Protein AF-H3HA77-F1 (afdb_monomer_lite)

Secondary structure (DSSP, 8-state):
-TTT-HHHHHHHHHHHTTSS-HHHHHHHHHHHHHHHHHHHHH--HHHHHHHHHHHHHHHHHHHHHHHHHHHHTT----HHHHHHHHHHSHHHHHHHHHHHTT-S-TT---SSPP-SPPPP---

pLDDT: mean 71.86, std 9.11, range [52.09, 87.88]

Sequence (123 aa):
MSCCCPGIAVAQISARLGLMQFYHVLGLFGGLYLVALIAACADSDFFEFLFWLCAVISALCLLRLRWRIRTLFSIPGSHVEDAAFSFCCGCCSIAQMASHVESYEPGTFTFAPRATLQGYSLN

Radius of gyration: 16.07 Å; chains: 1; bounding box: 40×33×50 Å

Structure (mmCIF, N/CA/C/O backbone):
data_AF-H3HA77-F1
#
_entry.id   AF-H3HA77-F1
#
loop_
_atom_site.group_PDB
_atom_site.id
_atom_site.type_symbol
_atom_site.label_atom_id
_atom_site.label_alt_id
_atom_site.label_comp_id
_atom_site.label_asym_id
_atom_site.label_entity_id
_atom_site.label_seq_id
_atom_site.pdbx_PDB_ins_code
_atom_site.Cartn_x
_atom_site.Cartn_y
_atom_site.Cartn_z
_atom_site.occupancy
_atom_site.B_iso_or_equiv
_atom_site.auth_seq_id
_atom_site.auth_comp_id
_atom_site.auth_asym_id
_atom_site.auth_atom_id
_atom_site.pdbx_PDB_model_num
ATOM 1 N N . MET A 1 1 ? -9.888 9.425 2.543 1.00 52.12 1 MET A N 1
ATOM 2 C CA . MET A 1 1 ? -8.405 9.481 2.467 1.00 52.12 1 MET A CA 1
ATOM 3 C C . MET A 1 1 ? -7.788 8.167 1.989 1.00 52.12 1 MET A C 1
ATOM 5 O O . MET A 1 1 ? -6.887 8.202 1.164 1.00 52.12 1 MET A O 1
ATOM 9 N N . SER A 1 2 ? -8.297 7.020 2.442 1.00 52.09 2 SER A N 1
ATOM 10 C CA . SER A 1 2 ? -7.825 5.667 2.098 1.00 52.09 2 SER A CA 1
ATOM 11 C C . SER A 1 2 ? -7.919 5.270 0.615 1.00 52.09 2 SER A C 1
ATOM 13 O O . SER A 1 2 ? -7.054 4.532 0.156 1.00 52.09 2 SER A O 1
ATOM 15 N N . CYS A 1 3 ? -8.904 5.767 -0.147 1.00 52.31 3 CYS A N 1
ATOM 16 C CA . CYS A 1 3 ? -8.983 5.495 -1.594 1.00 52.31 3 CYS A CA 1
ATOM 17 C C . CYS A 1 3 ? -7.967 6.285 -2.430 1.00 52.31 3 CYS A C 1
ATOM 19 O O . CYS A 1 3 ? -7.442 5.741 -3.392 1.00 52.31 3 CYS A O 1
ATOM 21 N N . CYS A 1 4 ? -7.682 7.544 -2.079 1.00 53.59 4 CYS A N 1
ATOM 22 C CA . CYS A 1 4 ? -6.818 8.400 -2.902 1.00 53.59 4 CYS A CA 1
ATOM 23 C C . CYS A 1 4 ? -5.327 8.249 -2.559 1.00 53.59 4 CYS A C 1
ATOM 25 O O . CYS A 1 4 ? -4.492 8.419 -3.437 1.00 53.59 4 CYS A O 1
ATOM 27 N N . CYS A 1 5 ? -4.989 7.913 -1.304 1.00 61.97 5 CYS A N 1
ATOM 28 C CA . CYS A 1 5 ? -3.605 7.758 -0.844 1.00 61.97 5 CYS A CA 1
ATOM 29 C C . CYS A 1 5 ? -3.476 6.579 0.144 1.00 61.97 5 CYS A C 1
ATOM 31 O O . CYS A 1 5 ? -3.338 6.803 1.354 1.00 61.97 5 CYS A O 1
ATOM 33 N N . PRO A 1 6 ? -3.500 5.317 -0.331 1.00 65.44 6 PRO A N 1
ATOM 34 C CA . PRO A 1 6 ? -3.431 4.144 0.544 1.00 65.44 6 PRO A CA 1
ATOM 35 C C . PRO A 1 6 ? -2.146 4.114 1.388 1.00 65.44 6 PRO A C 1
ATOM 37 O O . PRO A 1 6 ? -2.194 3.720 2.549 1.00 65.44 6 PRO A O 1
ATOM 40 N N . GLY A 1 7 ? -1.022 4.622 0.864 1.00 68.75 7 GLY A N 1
ATOM 41 C CA . GLY A 1 7 ? 0.249 4.689 1.597 1.00 68.75 7 GLY A CA 1
ATOM 42 C C . GLY A 1 7 ? 0.204 5.568 2.854 1.00 68.75 7 GLY A C 1
ATOM 43 O O . GLY A 1 7 ? 0.791 5.209 3.872 1.00 68.75 7 GLY A O 1
ATOM 44 N N . ILE A 1 8 ? -0.553 6.673 2.831 1.00 69.00 8 ILE A N 1
ATOM 45 C CA . ILE A 1 8 ? -0.710 7.556 4.002 1.00 69.00 8 ILE A CA 1
ATOM 46 C C . ILE A 1 8 ? -1.558 6.864 5.069 1.00 69.00 8 ILE A C 1
ATOM 48 O O . ILE A 1 8 ? -1.191 6.864 6.241 1.00 69.00 8 ILE A O 1
ATOM 52 N N . ALA A 1 9 ? -2.658 6.224 4.662 1.00 70.00 9 ALA A N 1
ATOM 53 C CA . ALA A 1 9 ? -3.514 5.481 5.582 1.00 70.00 9 ALA A CA 1
ATOM 54 C C . ALA A 1 9 ? -2.738 4.346 6.274 1.00 70.00 9 ALA A C 1
ATOM 56 O O . ALA A 1 9 ? -2.822 4.188 7.489 1.00 70.00 9 ALA A O 1
ATOM 57 N N . VAL A 1 10 ? -1.916 3.607 5.526 1.00 71.81 10 VAL A N 1
ATOM 58 C CA . VAL A 1 10 ? -1.061 2.539 6.070 1.00 71.81 10 VAL A CA 1
ATOM 59 C C . VAL A 1 10 ? -0.033 3.095 7.057 1.00 71.81 10 VAL A C 1
ATOM 61 O O . VAL A 1 10 ? 0.135 2.524 8.133 1.00 71.81 10 VAL A O 1
ATOM 64 N N . ALA A 1 11 ? 0.614 4.221 6.738 1.00 70.75 11 ALA A N 1
ATOM 65 C CA . ALA A 1 11 ? 1.581 4.863 7.629 1.00 70.75 11 ALA A CA 1
ATOM 66 C C . ALA A 1 11 ? 0.936 5.368 8.935 1.00 70.75 11 ALA A C 1
ATOM 68 O O . ALA A 1 11 ? 1.523 5.255 10.012 1.00 70.75 11 ALA A O 1
ATOM 69 N N . GLN A 1 12 ? -0.292 5.890 8.868 1.00 72.12 12 GLN A N 1
ATOM 70 C CA . GLN A 1 12 ? -1.047 6.320 10.050 1.00 72.12 12 GLN A CA 1
ATOM 71 C C . GLN A 1 12 ? -1.435 5.136 10.945 1.00 72.12 12 GLN A C 1
ATOM 73 O O . GLN A 1 12 ? -1.288 5.210 12.167 1.00 72.12 12 GLN A O 1
ATOM 78 N N . ILE A 1 13 ? -1.870 4.022 10.349 1.00 72.19 13 ILE A N 1
ATOM 79 C CA . ILE A 1 13 ? -2.182 2.787 11.079 1.00 72.19 13 ILE A CA 1
ATOM 80 C C . ILE A 1 13 ? -0.915 2.206 11.729 1.00 72.19 13 ILE A C 1
ATOM 82 O O . ILE A 1 13 ? -0.937 1.845 12.906 1.00 72.19 13 ILE A O 1
ATOM 86 N N . SER A 1 14 ? 0.206 2.135 10.999 1.00 72.81 14 SER A N 1
ATOM 87 C CA . SER A 1 14 ? 1.454 1.561 11.521 1.00 72.81 14 SER A CA 1
ATOM 88 C C . SER A 1 14 ? 2.022 2.362 12.692 1.00 72.81 14 SER A C 1
ATOM 90 O O . SER A 1 14 ? 2.527 1.764 13.644 1.00 72.81 14 SER A O 1
ATOM 92 N N . ALA A 1 15 ? 1.906 3.693 12.635 1.00 71.69 15 ALA A N 1
ATOM 93 C CA . ALA A 1 15 ? 2.325 4.588 13.705 1.00 71.69 15 ALA A CA 1
ATOM 94 C C . ALA A 1 15 ? 1.466 4.410 14.965 1.00 71.69 15 ALA A C 1
ATOM 96 O O . ALA A 1 15 ? 2.011 4.324 16.063 1.00 71.69 15 ALA A O 1
ATOM 97 N N . ARG A 1 16 ? 0.138 4.280 14.820 1.00 71.12 16 ARG A N 1
ATOM 98 C CA . ARG A 1 16 ? -0.778 4.102 15.960 1.00 71.12 16 ARG A CA 1
ATOM 99 C C . ARG A 1 16 ? -0.618 2.749 16.658 1.00 71.12 16 ARG A C 1
ATOM 101 O O . ARG A 1 16 ? -0.816 2.658 17.863 1.00 71.12 16 ARG A O 1
ATOM 108 N N . LEU A 1 17 ? -0.234 1.711 15.920 1.00 68.62 17 LEU A N 1
ATOM 109 C CA . LEU A 1 17 ? 0.019 0.374 16.471 1.00 68.62 17 LEU A CA 1
ATOM 110 C C . LEU A 1 17 ? 1.449 0.197 17.006 1.00 68.62 17 LEU A C 1
ATOM 112 O O . LEU A 1 17 ? 1.779 -0.881 17.496 1.00 68.62 17 LEU A O 1
ATOM 116 N N . GLY A 1 18 ? 2.314 1.209 16.865 1.00 68.56 18 GLY A N 1
ATOM 117 C CA . GLY A 1 18 ? 3.718 1.142 17.280 1.00 68.56 18 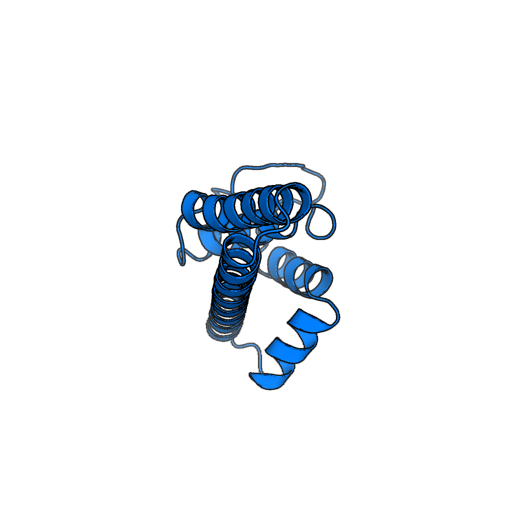GLY A CA 1
ATOM 118 C C . GLY A 1 18 ? 4.554 0.103 16.520 1.00 68.56 18 GLY A C 1
ATOM 119 O O . GLY A 1 18 ? 5.601 -0.312 17.005 1.00 68.56 18 GLY A O 1
ATOM 120 N N . LEU A 1 19 ? 4.097 -0.354 15.347 1.00 65.75 19 LEU A N 1
ATOM 121 C CA . LEU A 1 19 ? 4.740 -1.443 14.598 1.00 65.75 19 LEU A CA 1
ATOM 122 C C . LEU A 1 19 ? 5.907 -0.954 13.740 1.00 65.75 19 LEU A C 1
ATOM 124 O O . LEU A 1 19 ? 6.928 -1.629 13.642 1.00 65.75 19 LEU A O 1
ATOM 128 N N . MET A 1 20 ? 5.742 0.201 13.094 1.00 62.31 20 MET A N 1
ATOM 129 C CA . MET A 1 20 ? 6.785 0.845 12.302 1.00 62.31 20 MET A CA 1
ATOM 130 C C . MET A 1 20 ? 6.633 2.360 12.332 1.00 62.31 20 MET A C 1
ATOM 132 O O . MET A 1 20 ? 5.524 2.896 12.265 1.00 62.31 20 MET A O 1
ATOM 136 N N . GLN A 1 21 ? 7.776 3.042 12.387 1.00 68.31 21 GLN A N 1
ATOM 137 C CA . GLN A 1 21 ? 7.853 4.497 12.387 1.00 68.31 21 GLN A CA 1
ATOM 138 C C . GLN A 1 21 ? 7.266 5.057 11.084 1.00 68.31 21 GLN A C 1
ATOM 140 O O . GLN A 1 21 ? 7.646 4.622 9.995 1.00 68.31 21 GLN A O 1
ATOM 145 N N . PHE A 1 22 ? 6.377 6.046 11.206 1.00 66.44 22 PHE A N 1
ATOM 146 C CA . PHE A 1 22 ? 5.630 6.683 10.109 1.00 66.44 22 PHE A CA 1
ATOM 147 C C . PHE A 1 22 ? 6.491 6.985 8.867 1.00 66.44 22 PHE A C 1
ATOM 149 O O . PHE A 1 22 ? 6.108 6.674 7.740 1.00 66.44 22 PHE A O 1
ATOM 156 N N . TYR A 1 23 ? 7.697 7.515 9.084 1.00 68.31 23 TYR A N 1
ATOM 157 C CA . TYR A 1 23 ? 8.629 7.891 8.019 1.00 68.31 23 TYR A CA 1
ATOM 158 C C . TYR A 1 23 ? 9.167 6.712 7.199 1.00 68.31 23 TYR A C 1
ATOM 160 O O . TYR A 1 23 ? 9.398 6.875 6.005 1.00 68.31 23 TYR A O 1
ATOM 168 N N . HIS A 1 24 ? 9.333 5.525 7.791 1.00 73.81 24 HIS A N 1
ATOM 169 C CA . HIS A 1 24 ? 9.839 4.356 7.060 1.00 73.81 24 HIS A CA 1
ATOM 170 C C . HIS A 1 24 ? 8.798 3.827 6.073 1.00 73.81 24 HIS A C 1
ATOM 172 O O . HIS A 1 24 ? 9.120 3.514 4.929 1.00 73.81 24 HIS A O 1
ATOM 178 N N . VAL A 1 25 ? 7.533 3.775 6.496 1.00 71.69 25 VAL A N 1
ATOM 179 C CA . VAL A 1 25 ? 6.425 3.333 5.640 1.00 71.69 25 VAL A CA 1
ATOM 180 C C . VAL A 1 25 ? 6.168 4.351 4.532 1.00 71.69 25 VAL A C 1
ATOM 182 O O . VAL A 1 25 ? 6.021 3.972 3.372 1.00 71.69 25 VAL A O 1
ATOM 185 N N . LEU A 1 26 ? 6.183 5.646 4.864 1.00 76.12 26 LEU A N 1
ATOM 186 C CA . LEU A 1 26 ? 6.036 6.709 3.873 1.00 76.12 26 LEU A CA 1
ATOM 187 C C . LEU A 1 26 ? 7.185 6.700 2.852 1.00 76.12 26 LEU A C 1
ATOM 189 O O . LEU A 1 26 ? 6.935 6.823 1.656 1.00 76.12 26 LEU A O 1
ATOM 193 N N . GLY A 1 27 ? 8.423 6.494 3.313 1.00 77.50 27 GLY A N 1
ATOM 194 C CA . GLY A 1 27 ? 9.600 6.366 2.456 1.00 77.50 27 GLY A CA 1
ATOM 195 C C . GLY A 1 27 ? 9.529 5.159 1.519 1.00 77.50 27 GLY A C 1
ATOM 196 O O . GLY A 1 27 ? 9.853 5.294 0.345 1.00 77.50 27 GLY A O 1
ATOM 197 N N . LEU A 1 28 ? 9.038 4.008 1.993 1.00 80.31 28 LEU A N 1
ATOM 198 C CA . LEU A 1 28 ? 8.866 2.810 1.165 1.00 80.31 28 LEU A CA 1
ATOM 199 C C . LEU A 1 28 ? 7.865 3.045 0.025 1.00 80.31 28 LEU A C 1
ATOM 201 O O . LEU A 1 28 ? 8.173 2.762 -1.130 1.00 80.31 28 LEU A O 1
ATOM 205 N N . PHE A 1 29 ? 6.683 3.590 0.334 1.00 79.44 29 PHE A N 1
ATOM 206 C CA . PHE A 1 29 ? 5.676 3.890 -0.688 1.00 79.44 29 PHE A CA 1
ATOM 207 C C . PHE A 1 29 ? 6.134 5.005 -1.633 1.00 79.44 29 PHE A C 1
ATOM 209 O O . PHE A 1 29 ? 5.962 4.878 -2.842 1.00 79.44 29 PHE A O 1
ATOM 216 N N . GLY A 1 30 ? 6.747 6.071 -1.109 1.00 82.12 30 GLY A N 1
ATOM 217 C CA . GLY A 1 30 ? 7.297 7.158 -1.922 1.00 82.12 30 GLY A CA 1
ATOM 218 C C . GLY A 1 30 ? 8.405 6.682 -2.864 1.00 82.1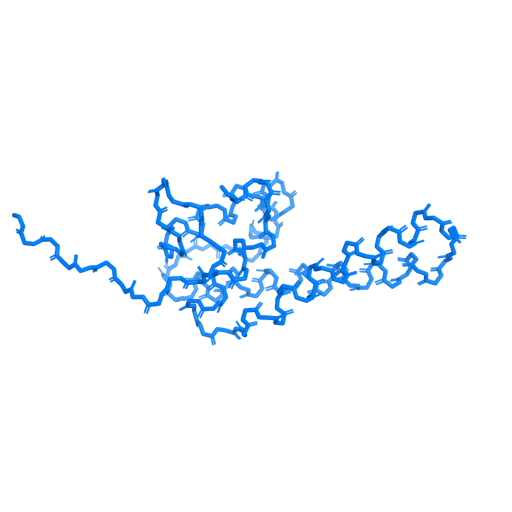2 30 GLY A C 1
ATOM 219 O O . GLY A 1 30 ? 8.397 7.025 -4.044 1.00 82.12 30 GLY A O 1
ATOM 220 N N . GLY A 1 31 ? 9.308 5.830 -2.371 1.00 83.56 31 GLY A N 1
ATOM 221 C CA . GLY A 1 31 ? 10.353 5.198 -3.174 1.00 83.56 31 GLY A CA 1
ATOM 222 C C . GLY A 1 31 ? 9.781 4.314 -4.281 1.00 83.56 31 GLY A C 1
ATOM 223 O O . GLY A 1 31 ? 10.226 4.412 -5.417 1.00 83.56 31 GLY A O 1
ATOM 224 N N . LEU A 1 32 ? 8.744 3.524 -3.987 1.00 82.81 32 LEU A N 1
ATOM 225 C CA . LEU A 1 32 ? 8.039 2.705 -4.981 1.00 82.81 32 LEU A CA 1
ATOM 226 C C . LEU A 1 32 ? 7.466 3.534 -6.135 1.00 82.81 32 LEU A C 1
ATOM 228 O O . LEU A 1 32 ? 7.663 3.176 -7.293 1.00 82.81 32 LEU A O 1
ATOM 232 N N . TYR A 1 33 ? 6.801 4.654 -5.835 1.00 82.50 33 TYR A N 1
ATOM 233 C CA . TYR A 1 33 ? 6.284 5.558 -6.869 1.00 82.50 33 TYR A CA 1
ATOM 234 C C . TYR A 1 33 ? 7.402 6.186 -7.705 1.00 82.50 33 TYR A C 1
ATOM 236 O O . TYR A 1 33 ? 7.268 6.308 -8.920 1.00 82.50 33 TYR A O 1
ATOM 244 N N . LEU A 1 34 ? 8.513 6.563 -7.070 1.00 85.06 34 LEU A N 1
ATOM 245 C CA . LEU A 1 34 ? 9.655 7.150 -7.764 1.00 85.06 34 LEU A CA 1
ATOM 246 C C . LEU A 1 34 ? 10.353 6.130 -8.676 1.00 85.06 34 LEU A C 1
ATOM 248 O O . LEU A 1 34 ? 10.645 6.444 -9.826 1.00 85.06 34 LEU A O 1
ATOM 252 N N . VAL A 1 35 ? 10.555 4.898 -8.202 1.00 84.12 35 VAL A N 1
ATOM 253 C CA . VAL A 1 35 ? 11.106 3.799 -9.010 1.00 84.12 35 VAL A CA 1
ATOM 254 C C . VAL A 1 35 ? 10.168 3.453 -10.165 1.00 84.12 35 VAL A C 1
ATOM 256 O O . VAL A 1 35 ? 10.650 3.244 -11.270 1.00 84.12 35 VAL A O 1
ATOM 259 N N . ALA A 1 36 ? 8.848 3.467 -9.957 1.00 81.81 36 ALA A N 1
ATOM 260 C CA . ALA A 1 36 ? 7.875 3.252 -11.029 1.00 81.81 36 ALA A CA 1
ATOM 261 C C . ALA A 1 36 ? 7.960 4.330 -12.123 1.00 81.81 36 ALA A C 1
ATOM 263 O O . ALA A 1 36 ? 7.932 4.006 -13.307 1.00 81.81 36 ALA A O 1
ATOM 264 N N . LEU A 1 37 ? 8.105 5.605 -11.739 1.00 84.31 37 LEU A N 1
ATOM 265 C CA . LEU A 1 37 ? 8.293 6.701 -12.695 1.00 84.31 37 LEU A CA 1
ATOM 266 C C . LEU A 1 37 ? 9.609 6.574 -13.465 1.00 84.31 37 LEU A C 1
ATOM 268 O O . LEU A 1 37 ? 9.634 6.806 -14.669 1.00 84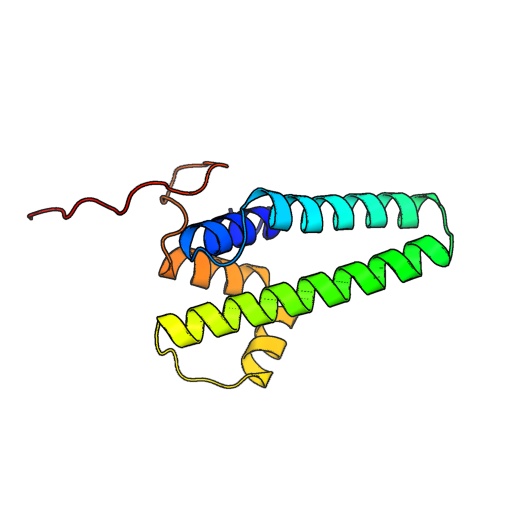.31 37 LEU A 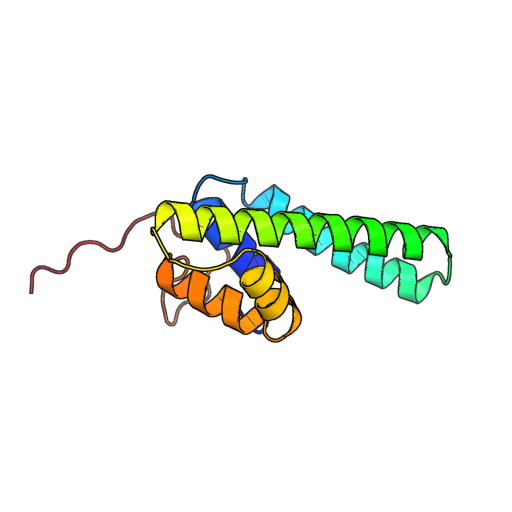O 1
ATOM 272 N N . ILE A 1 38 ? 10.696 6.194 -12.788 1.00 84.56 38 ILE A N 1
ATOM 273 C CA . ILE A 1 38 ? 11.989 5.986 -13.447 1.00 84.56 38 ILE A CA 1
ATOM 274 C C . ILE A 1 38 ? 11.911 4.789 -14.395 1.00 84.56 38 ILE A C 1
ATOM 276 O O . ILE A 1 38 ? 12.344 4.914 -15.533 1.00 84.56 38 ILE A O 1
ATOM 280 N N . ALA A 1 39 ? 11.312 3.672 -13.975 1.00 83.56 39 ALA A N 1
ATOM 281 C CA . ALA A 1 39 ? 11.121 2.496 -14.821 1.00 83.56 39 ALA A CA 1
ATOM 282 C C . ALA A 1 39 ? 10.312 2.834 -16.085 1.00 83.56 39 ALA A C 1
ATOM 284 O O . ALA A 1 39 ? 10.723 2.464 -17.180 1.00 83.56 39 ALA A O 1
ATOM 285 N N . ALA A 1 40 ? 9.232 3.613 -15.951 1.00 82.69 40 ALA A N 1
ATOM 286 C CA . ALA A 1 40 ? 8.402 4.041 -17.079 1.00 82.69 40 ALA A CA 1
ATOM 287 C C . ALA A 1 40 ? 9.125 4.977 -18.066 1.00 82.69 40 ALA A C 1
ATOM 289 O O . ALA A 1 40 ? 8.771 5.019 -19.239 1.00 82.69 40 ALA A O 1
ATOM 290 N N . CYS A 1 41 ? 10.115 5.743 -17.599 1.00 87.56 41 CYS A N 1
ATOM 291 C CA . CYS A 1 41 ? 10.888 6.656 -18.443 1.00 87.56 41 CYS A CA 1
ATOM 292 C C . CYS A 1 41 ? 12.176 6.034 -19.003 1.00 87.56 41 CYS A C 1
ATOM 294 O O . CYS A 1 41 ? 12.702 6.538 -19.993 1.00 87.56 41 CYS A O 1
ATOM 296 N N . ALA A 1 42 ? 12.727 5.014 -18.342 1.00 83.00 42 ALA A N 1
ATOM 297 C CA . ALA A 1 42 ? 14.075 4.514 -18.599 1.00 83.00 42 ALA A CA 1
ATOM 298 C C . ALA A 1 42 ? 14.126 3.167 -19.336 1.00 83.00 42 ALA A C 1
ATOM 300 O O . ALA A 1 42 ? 15.241 2.745 -19.634 1.00 83.00 42 ALA A O 1
ATOM 301 N N . ASP A 1 43 ? 12.987 2.494 -19.578 1.00 78.88 43 ASP A N 1
ATOM 302 C CA . ASP A 1 43 ? 12.860 1.211 -20.312 1.00 78.88 43 ASP A CA 1
ATOM 303 C C . ASP A 1 43 ? 14.041 0.251 -20.057 1.00 78.88 43 ASP A C 1
ATOM 305 O O . ASP A 1 43 ? 14.729 -0.222 -20.961 1.00 78.88 43 ASP A O 1
ATOM 309 N N . SER A 1 44 ? 14.358 0.044 -18.779 1.00 86.94 44 SER A N 1
ATOM 310 C CA . SER A 1 44 ? 15.531 -0.722 -18.357 1.00 86.94 44 SER A CA 1
ATOM 311 C C . SER A 1 44 ? 15.144 -1.814 -17.377 1.00 86.94 44 SER A C 1
ATOM 313 O O . SER A 1 44 ? 14.588 -1.551 -16.307 1.00 86.94 44 SER A O 1
ATOM 315 N N . ASP A 1 45 ? 15.552 -3.038 -17.715 1.00 86.31 45 ASP A N 1
ATOM 316 C CA . ASP A 1 45 ? 15.237 -4.266 -16.978 1.00 86.31 45 ASP A CA 1
ATOM 317 C C . ASP A 1 45 ? 15.625 -4.190 -15.490 1.00 86.31 45 ASP A C 1
ATOM 319 O O . ASP A 1 45 ? 14.973 -4.768 -14.622 1.00 86.31 45 ASP A O 1
ATOM 323 N N . PHE A 1 46 ? 16.684 -3.439 -15.164 1.00 87.69 46 PHE A N 1
ATOM 324 C CA . PHE A 1 46 ? 17.127 -3.242 -13.783 1.00 87.69 46 PHE A CA 1
ATOM 325 C C . PHE A 1 46 ? 16.084 -2.512 -12.924 1.00 87.69 46 PHE A C 1
ATOM 327 O O . PHE A 1 46 ? 15.815 -2.930 -11.795 1.00 87.69 46 PHE A O 1
ATOM 334 N N . PHE A 1 47 ? 15.490 -1.428 -13.436 1.00 83.44 47 PHE A N 1
ATOM 335 C CA . PHE A 1 47 ? 14.485 -0.668 -12.688 1.00 83.44 47 PHE A CA 1
ATOM 336 C C . PHE A 1 47 ? 13.158 -1.419 -12.612 1.00 83.44 47 PHE A C 1
ATOM 338 O O . PHE A 1 47 ? 12.481 -1.332 -11.589 1.00 83.44 47 PHE A O 1
ATOM 345 N N . GLU A 1 48 ? 12.825 -2.210 -13.634 1.00 84.12 48 GLU A N 1
ATOM 346 C CA . GLU A 1 48 ? 11.666 -3.102 -13.598 1.00 84.12 48 GLU A CA 1
ATOM 347 C C . GLU A 1 48 ? 11.825 -4.197 -12.529 1.00 84.12 48 GLU A C 1
ATOM 349 O O . GLU A 1 48 ? 10.925 -4.406 -11.709 1.00 84.12 48 GLU A O 1
ATOM 354 N N . PHE A 1 49 ? 12.997 -4.838 -12.454 1.00 87.88 49 PHE A N 1
ATOM 355 C CA . PHE A 1 49 ? 13.300 -5.804 -11.396 1.00 87.88 49 PHE A CA 1
ATOM 356 C C . PHE A 1 49 ? 13.236 -5.163 -10.003 1.00 87.88 49 PHE A C 1
ATOM 358 O O . PHE A 1 49 ? 12.630 -5.719 -9.082 1.00 87.88 49 PHE A O 1
ATOM 365 N N . LEU A 1 50 ? 13.831 -3.975 -9.840 1.00 86.75 50 LEU A N 1
ATOM 366 C CA . LEU A 1 50 ? 13.817 -3.246 -8.573 1.00 86.75 50 LEU A CA 1
ATOM 367 C C . LEU A 1 50 ? 12.390 -2.861 -8.157 1.00 86.75 50 LEU A C 1
ATOM 369 O O . LEU A 1 50 ? 12.037 -2.997 -6.985 1.00 86.75 50 LEU A O 1
ATOM 373 N N . PHE A 1 51 ? 11.557 -2.435 -9.109 1.00 85.06 51 PHE A N 1
ATOM 374 C CA . PHE A 1 51 ? 10.146 -2.141 -8.880 1.00 85.06 51 PHE A CA 1
ATOM 375 C C . PHE A 1 51 ? 9.402 -3.369 -8.349 1.00 85.06 51 PHE A C 1
ATOM 377 O O . PHE A 1 51 ? 8.762 -3.288 -7.298 1.00 85.06 51 PHE A O 1
ATOM 384 N N . TRP A 1 52 ? 9.533 -4.517 -9.020 1.00 86.56 52 TRP A N 1
ATOM 385 C CA . TRP A 1 52 ? 8.904 -5.767 -8.589 1.00 86.56 52 TRP A CA 1
ATOM 386 C C . TRP A 1 52 ? 9.381 -6.217 -7.209 1.00 86.56 52 TRP A C 1
ATOM 388 O O . TRP A 1 52 ? 8.564 -6.590 -6.364 1.00 86.56 52 TRP A O 1
ATOM 398 N N . LEU A 1 53 ? 10.686 -6.132 -6.941 1.00 87.12 53 LEU A N 1
ATOM 399 C CA . LEU A 1 53 ? 11.253 -6.457 -5.635 1.00 87.12 53 LEU A CA 1
ATOM 400 C C . LEU A 1 53 ? 10.648 -5.578 -4.530 1.00 87.12 53 LEU A C 1
ATOM 402 O O . LEU A 1 53 ? 10.173 -6.089 -3.512 1.00 87.12 53 LEU A O 1
ATOM 406 N N . CYS A 1 54 ? 10.613 -4.259 -4.735 1.00 82.81 54 CYS A N 1
ATOM 407 C CA . CYS A 1 54 ? 10.009 -3.329 -3.785 1.00 82.81 54 CYS A CA 1
ATOM 408 C C . CYS A 1 54 ? 8.499 -3.564 -3.627 1.00 82.81 54 CYS A C 1
ATOM 410 O O . CYS A 1 54 ? 7.988 -3.502 -2.506 1.00 82.81 54 CYS A O 1
ATOM 412 N N . ALA A 1 55 ? 7.789 -3.886 -4.712 1.00 82.31 55 ALA A N 1
ATOM 413 C CA . ALA A 1 55 ? 6.362 -4.188 -4.687 1.00 82.31 55 ALA A CA 1
ATOM 414 C C . ALA A 1 55 ? 6.074 -5.420 -3.815 1.00 82.31 55 ALA A C 1
ATOM 416 O O . ALA A 1 55 ? 5.221 -5.353 -2.927 1.00 82.31 55 ALA A O 1
ATOM 417 N N . VAL A 1 56 ? 6.845 -6.501 -3.971 1.00 86.00 56 VAL A N 1
ATOM 418 C CA . VAL A 1 56 ? 6.725 -7.711 -3.139 1.00 86.00 56 VAL A CA 1
ATOM 419 C C . VAL A 1 56 ? 7.003 -7.405 -1.667 1.00 86.00 56 VAL A C 1
ATOM 421 O O . VAL A 1 56 ? 6.223 -7.803 -0.800 1.00 86.00 56 VAL A O 1
ATOM 424 N N . ILE A 1 57 ? 8.066 -6.651 -1.363 1.00 84.38 57 ILE A N 1
ATOM 425 C CA . ILE A 1 57 ? 8.381 -6.242 0.016 1.00 84.38 57 ILE A CA 1
ATOM 426 C C . ILE A 1 57 ? 7.217 -5.442 0.618 1.00 84.38 57 ILE A C 1
ATOM 428 O O . ILE A 1 57 ? 6.790 -5.722 1.741 1.00 84.38 57 ILE A O 1
ATOM 432 N N . SER A 1 58 ? 6.657 -4.489 -0.131 1.00 78.31 58 SER A N 1
ATOM 433 C CA . SER A 1 58 ? 5.524 -3.682 0.331 1.00 78.31 58 SER A CA 1
ATOM 434 C C . SER A 1 58 ? 4.271 -4.527 0.589 1.00 78.31 58 SER A C 1
ATOM 436 O O . SER A 1 58 ? 3.618 -4.349 1.619 1.00 78.31 58 SER A O 1
ATOM 438 N N . ALA A 1 59 ? 3.985 -5.515 -0.265 1.00 80.38 59 ALA A N 1
ATOM 439 C CA . ALA A 1 59 ? 2.877 -6.446 -0.079 1.00 80.38 59 ALA A CA 1
ATOM 440 C C . ALA A 1 59 ? 3.052 -7.290 1.194 1.00 80.38 59 ALA A C 1
ATOM 442 O O . ALA A 1 59 ? 2.120 -7.410 1.990 1.00 80.38 59 ALA A O 1
ATOM 443 N N . LEU A 1 60 ? 4.259 -7.807 1.452 1.00 82.31 60 LEU A N 1
ATOM 444 C CA . LEU A 1 60 ? 4.567 -8.542 2.684 1.00 82.31 60 LEU A CA 1
ATOM 445 C C . LEU A 1 60 ? 4.414 -7.666 3.935 1.00 82.31 60 LEU A C 1
ATOM 447 O O . LEU A 1 60 ? 3.873 -8.121 4.947 1.00 82.31 60 LEU A O 1
ATOM 451 N N . CYS A 1 61 ? 4.851 -6.406 3.877 1.00 78.94 61 CYS A N 1
ATOM 452 C CA . CYS A 1 61 ? 4.651 -5.443 4.959 1.00 78.94 61 CYS A CA 1
ATOM 453 C C . CYS A 1 61 ? 3.161 -5.203 5.241 1.00 78.94 61 CYS A C 1
ATOM 455 O O . CYS A 1 61 ? 2.756 -5.214 6.406 1.00 78.94 61 CYS A O 1
ATOM 457 N N . LEU A 1 62 ? 2.337 -5.042 4.200 1.00 76.19 62 LEU A N 1
ATOM 458 C CA . LEU A 1 62 ? 0.888 -4.889 4.343 1.00 76.19 62 LEU A CA 1
ATOM 459 C C . LEU A 1 62 ? 0.245 -6.134 4.956 1.00 76.19 62 LEU A C 1
ATOM 461 O O . LEU A 1 62 ? -0.538 -6.004 5.894 1.00 76.19 62 LEU A O 1
ATOM 465 N N . LEU A 1 63 ? 0.613 -7.333 4.500 1.00 76.62 63 LEU A N 1
ATOM 466 C CA . LEU A 1 63 ? 0.119 -8.591 5.069 1.00 76.62 63 LEU A CA 1
ATOM 467 C C . LEU A 1 63 ? 0.468 -8.713 6.557 1.00 76.62 63 LEU A C 1
ATOM 469 O O . LEU A 1 63 ? -0.404 -9.018 7.371 1.00 76.62 63 LEU A O 1
ATOM 473 N N . ARG A 1 64 ? 1.710 -8.393 6.943 1.00 79.62 64 ARG A N 1
ATOM 474 C CA . ARG A 1 64 ? 2.116 -8.377 8.358 1.00 79.62 64 ARG A CA 1
ATOM 475 C C . ARG A 1 64 ? 1.336 -7.357 9.178 1.00 79.62 64 ARG A C 1
ATOM 477 O O . ARG A 1 64 ? 0.949 -7.666 10.305 1.00 79.62 64 ARG A O 1
ATOM 484 N N . LEU A 1 65 ? 1.097 -6.163 8.635 1.00 74.94 65 LEU A N 1
ATOM 485 C CA . LEU A 1 65 ? 0.297 -5.138 9.302 1.00 74.94 65 LEU A CA 1
ATOM 486 C C . LEU A 1 65 ? -1.133 -5.639 9.535 1.00 74.94 65 LEU A C 1
ATOM 488 O O . LEU A 1 65 ? -1.633 -5.542 10.656 1.00 74.94 65 LEU A O 1
ATOM 492 N N . ARG A 1 66 ? -1.759 -6.243 8.514 1.00 77.19 66 ARG A N 1
ATOM 493 C CA . ARG A 1 66 ? -3.098 -6.832 8.643 1.00 77.19 66 ARG A CA 1
ATOM 494 C C . ARG A 1 66 ? -3.134 -7.922 9.702 1.00 77.19 66 ARG A C 1
ATOM 496 O O . ARG A 1 66 ? -4.008 -7.890 10.562 1.00 77.19 66 ARG A O 1
ATOM 503 N N . TRP A 1 67 ? -2.166 -8.839 9.689 1.00 74.06 67 TRP A N 1
ATOM 504 C CA . TRP A 1 67 ? -2.080 -9.899 10.692 1.00 74.06 67 TRP A CA 1
ATOM 505 C C . TRP A 1 67 ? -1.948 -9.339 12.100 1.00 74.06 67 TRP A C 1
ATOM 507 O O . TRP A 1 67 ? -2.673 -9.775 12.989 1.00 74.06 67 TRP A O 1
ATOM 517 N N . ARG A 1 68 ? -1.083 -8.341 12.320 1.00 77.75 68 ARG A N 1
ATOM 518 C CA . ARG A 1 68 ? -0.925 -7.756 13.657 1.00 77.75 68 ARG A CA 1
ATOM 519 C C . ARG A 1 68 ? -2.207 -7.103 14.152 1.00 77.75 68 ARG A C 1
ATOM 521 O O . ARG A 1 68 ? -2.579 -7.325 15.301 1.00 77.75 68 ARG A O 1
ATOM 528 N N . ILE A 1 69 ? -2.920 -6.391 13.285 1.00 72.75 69 ILE A N 1
ATOM 529 C CA . ILE A 1 69 ? -4.237 -5.830 13.609 1.00 72.75 69 ILE A CA 1
ATOM 530 C C . ILE A 1 69 ? -5.220 -6.947 13.966 1.00 72.75 69 ILE A C 1
ATOM 532 O O . ILE A 1 69 ? -5.828 -6.890 15.028 1.00 72.75 69 ILE A O 1
ATOM 536 N N . ARG A 1 70 ? -5.334 -8.011 13.160 1.00 76.31 70 ARG A N 1
ATOM 537 C CA . ARG A 1 70 ? -6.238 -9.130 13.482 1.00 76.31 70 ARG A CA 1
ATOM 538 C C . ARG A 1 70 ? -5.885 -9.800 14.808 1.00 76.31 70 ARG A C 1
ATOM 540 O O . ARG A 1 70 ? -6.797 -10.101 15.569 1.00 76.31 70 ARG A O 1
ATOM 547 N N . THR A 1 71 ? -4.596 -9.973 15.117 1.00 75.25 71 THR A N 1
ATOM 548 C CA . THR A 1 71 ? -4.165 -10.531 16.411 1.00 75.25 71 THR A CA 1
ATOM 549 C C . THR A 1 71 ? -4.475 -9.606 17.586 1.00 75.25 71 THR A C 1
ATOM 551 O O . THR A 1 71 ? -4.881 -10.089 18.634 1.00 75.25 71 THR A O 1
ATOM 554 N N . LEU A 1 72 ? -4.331 -8.287 17.418 1.00 77.62 72 LEU A N 1
ATOM 555 C CA . LEU A 1 72 ? -4.618 -7.310 18.474 1.00 77.62 72 LEU A CA 1
ATOM 556 C C . LEU A 1 72 ? -6.119 -7.198 18.760 1.00 77.62 72 LEU A C 1
ATOM 558 O O . LEU A 1 72 ? -6.509 -7.042 19.911 1.00 77.62 72 LEU A O 1
ATOM 562 N N . PHE A 1 73 ? -6.953 -7.315 17.727 1.00 71.19 73 PHE A N 1
ATOM 563 C CA . PHE A 1 73 ? -8.408 -7.196 17.835 1.00 71.19 73 PHE A CA 1
ATOM 564 C C . PHE A 1 73 ? -9.140 -8.550 17.866 1.00 71.19 73 PHE A C 1
ATOM 566 O O . PHE A 1 73 ? -10.365 -8.574 17.813 1.00 71.19 73 PHE A O 1
ATOM 573 N N . SER A 1 74 ? -8.414 -9.674 17.950 1.00 76.75 74 SER A N 1
ATOM 574 C CA . SER A 1 74 ? -8.964 -11.044 17.954 1.00 76.75 74 SER A CA 1
ATOM 575 C C . SER A 1 74 ? -9.984 -11.320 16.835 1.00 76.75 74 SER A C 1
ATOM 577 O O . SER A 1 74 ? -10.988 -11.997 17.045 1.00 76.75 74 SER A O 1
ATOM 579 N N . ILE A 1 75 ? -9.741 -10.793 15.630 1.00 73.25 75 ILE A N 1
ATOM 580 C CA . ILE A 1 75 ? -10.658 -10.941 14.490 1.00 73.25 75 ILE A CA 1
ATOM 581 C C . ILE A 1 75 ? -10.427 -12.316 13.836 1.00 73.25 75 ILE A C 1
ATOM 583 O O . ILE A 1 75 ? -9.344 -12.525 13.279 1.00 73.25 75 ILE A O 1
ATOM 587 N N . PRO A 1 76 ? -11.414 -13.235 13.831 1.00 68.69 76 PRO A N 1
ATOM 588 C CA . PRO A 1 76 ? -11.256 -14.556 13.227 1.00 68.69 76 PRO A CA 1
ATOM 589 C C . PRO A 1 76 ? -11.118 -14.460 11.701 1.00 68.69 76 PRO A C 1
ATOM 591 O O . PRO A 1 76 ? -11.803 -13.665 11.059 1.00 68.69 76 PRO A O 1
ATOM 594 N N . GLY A 1 77 ? -10.231 -15.268 11.116 1.00 65.44 77 GLY A N 1
ATOM 595 C CA . GLY A 1 77 ? -10.179 -15.555 9.678 1.00 65.44 77 GLY A CA 1
ATOM 596 C C . GLY A 1 77 ? -8.827 -16.086 9.209 1.00 65.44 77 GLY A C 1
ATOM 597 O O . GLY A 1 77 ? -7.930 -16.324 10.018 1.00 65.44 77 GLY A O 1
ATOM 598 N N . SER A 1 78 ? -8.707 -16.333 7.902 1.00 73.19 78 SER A N 1
ATOM 599 C CA . SER A 1 78 ? -7.573 -17.070 7.327 1.00 73.19 78 SER A CA 1
ATOM 600 C C . SER A 1 78 ? -6.538 -16.173 6.636 1.00 73.19 78 SER A C 1
ATOM 602 O O . SER A 1 78 ? -6.859 -15.126 6.073 1.00 73.19 78 SER A O 1
ATOM 604 N N . HIS A 1 79 ? -5.278 -16.621 6.615 1.00 65.25 79 HIS A N 1
ATOM 605 C CA . HIS A 1 79 ? -4.178 -15.920 5.938 1.00 65.25 79 HIS A CA 1
ATOM 606 C C . HIS A 1 79 ? -4.386 -15.770 4.421 1.00 65.25 79 HIS A C 1
ATOM 608 O O . HIS A 1 79 ? -3.919 -14.800 3.827 1.00 65.25 79 HIS A O 1
ATOM 614 N N . VAL A 1 80 ? -5.091 -16.721 3.800 1.00 63.69 80 VAL A N 1
ATOM 615 C CA . VAL A 1 80 ? -5.390 -16.726 2.358 1.00 63.69 80 VAL A CA 1
ATOM 616 C C . VAL A 1 80 ? -6.470 -15.702 2.024 1.00 63.69 80 VAL A C 1
ATOM 618 O O . VAL A 1 80 ? -6.374 -15.001 1.021 1.00 63.69 80 VAL A O 1
ATOM 621 N N . GLU A 1 81 ? -7.465 -15.562 2.894 1.00 65.62 81 GLU A N 1
ATOM 622 C CA . GLU A 1 81 ? -8.522 -14.563 2.758 1.00 65.62 81 GLU A CA 1
ATOM 623 C C . GLU A 1 81 ? -7.959 -13.138 2.852 1.00 65.62 81 GLU A C 1
ATOM 625 O O . GLU A 1 81 ? -8.330 -12.280 2.057 1.00 65.62 81 GLU A O 1
ATOM 630 N N . ASP A 1 82 ? -6.977 -12.899 3.727 1.00 64.62 82 ASP A N 1
ATOM 631 C CA . ASP A 1 82 ? -6.281 -11.606 3.810 1.00 64.62 82 ASP A CA 1
ATOM 632 C C . ASP A 1 82 ? -5.491 -11.267 2.537 1.00 64.62 82 ASP A C 1
ATOM 634 O O . ASP A 1 82 ? -5.447 -10.101 2.121 1.00 64.62 82 ASP A O 1
ATOM 638 N N . ALA A 1 83 ? -4.884 -12.276 1.905 1.00 64.88 83 ALA A N 1
ATOM 639 C CA . ALA A 1 83 ? -4.191 -12.118 0.631 1.00 64.88 83 ALA A CA 1
ATOM 640 C C . ALA A 1 83 ? -5.184 -11.826 -0.506 1.00 64.88 83 ALA A C 1
ATOM 642 O O . ALA A 1 83 ? -4.988 -10.869 -1.255 1.00 64.88 83 ALA A O 1
ATOM 643 N N . ALA A 1 84 ? -6.286 -12.577 -0.578 1.00 63.56 84 ALA A N 1
ATOM 644 C CA . ALA A 1 84 ? -7.337 -12.390 -1.576 1.00 63.56 84 ALA A CA 1
ATOM 645 C C . ALA A 1 84 ? -8.021 -11.014 -1.455 1.00 63.56 84 ALA A C 1
ATOM 647 O O . ALA A 1 84 ? -8.195 -10.316 -2.454 1.00 63.56 84 ALA A O 1
ATOM 648 N N . PHE A 1 85 ? -8.339 -10.564 -0.237 1.00 63.06 85 PHE A N 1
ATOM 649 C CA . PHE A 1 85 ? -8.937 -9.243 -0.009 1.00 63.06 85 PHE A CA 1
ATOM 650 C C . PHE A 1 85 ? -7.971 -8.088 -0.280 1.00 63.06 85 PHE A C 1
ATOM 652 O O . PHE A 1 85 ? -8.397 -7.037 -0.766 1.00 63.06 85 PHE A O 1
ATOM 659 N N . SER A 1 86 ? -6.678 -8.272 0.003 1.00 63.31 86 SER A N 1
ATOM 660 C CA . SER A 1 86 ? -5.661 -7.270 -0.335 1.00 63.31 86 SER A CA 1
ATOM 661 C C . SER A 1 86 ? -5.502 -7.113 -1.848 1.00 63.31 86 SER A C 1
ATOM 663 O O . SER A 1 86 ? -5.258 -5.999 -2.305 1.00 63.31 86 SER A O 1
ATOM 665 N N . PHE A 1 87 ? -5.700 -8.191 -2.614 1.00 61.38 87 PHE A N 1
ATOM 666 C CA . PHE A 1 87 ? -5.624 -8.175 -4.075 1.00 61.38 87 PHE A CA 1
ATOM 667 C C . PHE A 1 87 ? -6.895 -7.613 -4.739 1.00 61.38 87 PHE A C 1
ATOM 669 O O . PHE A 1 87 ? -6.791 -6.809 -5.659 1.00 61.38 87 PHE A O 1
ATOM 676 N N . CYS A 1 88 ? -8.092 -7.975 -4.257 1.00 60.12 88 CYS A N 1
ATOM 677 C CA . CYS A 1 88 ? -9.360 -7.575 -4.888 1.00 60.12 88 CYS A CA 1
ATOM 678 C C . CYS A 1 88 ? -9.911 -6.207 -4.430 1.00 60.12 88 CYS A C 1
ATOM 680 O O . CYS A 1 88 ? -10.593 -5.544 -5.204 1.00 60.12 88 CYS A O 1
ATOM 682 N N . CYS A 1 89 ? -9.658 -5.769 -3.187 1.00 66.06 89 CYS A N 1
ATOM 683 C CA . CYS A 1 89 ? -10.168 -4.493 -2.641 1.00 66.06 89 CYS A CA 1
ATOM 684 C C . CYS A 1 89 ? -9.180 -3.911 -1.610 1.00 66.06 89 CYS A C 1
ATOM 686 O O . CYS A 1 89 ? -9.538 -3.587 -0.472 1.00 66.06 89 CYS A O 1
ATOM 688 N N . GLY A 1 90 ? -7.898 -3.803 -1.979 1.00 63.81 90 GLY A N 1
ATOM 689 C CA . GLY A 1 90 ? -6.828 -3.342 -1.085 1.00 63.81 90 GLY A CA 1
ATOM 690 C C . GLY A 1 90 ? -7.120 -1.991 -0.415 1.00 63.81 90 GLY A C 1
ATOM 691 O O . GLY A 1 90 ? -6.978 -1.854 0.798 1.00 63.81 90 GLY A O 1
ATOM 692 N N . CYS A 1 91 ? -7.623 -1.008 -1.164 1.00 66.94 91 CYS A N 1
ATOM 693 C CA . CYS A 1 91 ? -7.970 0.315 -0.631 1.00 66.94 91 CYS A CA 1
ATOM 694 C C . CYS A 1 91 ? -9.152 0.278 0.354 1.00 66.94 91 CYS A C 1
ATOM 696 O O . CYS A 1 91 ? -9.096 0.912 1.408 1.00 66.94 91 CYS A O 1
ATOM 698 N N . CYS A 1 92 ? -10.188 -0.504 0.050 1.00 69.50 92 CYS A N 1
ATOM 699 C CA . CYS A 1 92 ? -11.394 -0.674 0.867 1.00 69.50 92 CYS A CA 1
ATOM 700 C C . CYS A 1 92 ? -11.055 -1.347 2.196 1.00 69.50 92 CYS A C 1
ATOM 702 O O . CYS A 1 92 ? -11.478 -0.936 3.272 1.00 69.50 92 CYS A O 1
ATOM 704 N N . SER A 1 93 ? -10.229 -2.381 2.106 1.00 68.81 93 SER A N 1
ATOM 705 C CA . SER A 1 93 ? -9.828 -3.191 3.236 1.00 68.81 93 SER A CA 1
ATOM 706 C C . SER A 1 93 ? -8.862 -2.415 4.151 1.00 68.81 93 SER A C 1
ATOM 708 O O . SER A 1 93 ? -8.921 -2.567 5.369 1.00 68.81 93 SER A O 1
ATOM 710 N N . ILE A 1 94 ? -8.004 -1.541 3.609 1.00 70.62 94 ILE A N 1
ATOM 711 C CA . ILE A 1 94 ? -7.207 -0.586 4.401 1.00 70.62 94 ILE A CA 1
ATOM 712 C C . ILE A 1 94 ? -8.109 0.486 5.023 1.00 70.62 94 ILE A C 1
ATOM 714 O O . ILE A 1 94 ? -7.912 0.841 6.182 1.00 70.62 94 ILE A O 1
ATOM 718 N N . ALA A 1 95 ? -9.115 0.979 4.292 1.00 67.50 95 ALA A N 1
ATOM 719 C CA . ALA A 1 95 ? -10.079 1.949 4.810 1.00 67.50 95 ALA A CA 1
ATOM 720 C C . ALA A 1 95 ? -10.818 1.409 6.038 1.00 67.50 95 ALA A C 1
ATOM 722 O O . ALA A 1 95 ? -10.848 2.073 7.068 1.00 67.50 95 ALA A O 1
ATOM 723 N N . GLN A 1 96 ? -11.337 0.184 5.949 1.00 73.56 96 GLN A N 1
ATOM 724 C CA . GLN A 1 96 ? -12.029 -0.479 7.051 1.00 73.56 96 GLN A CA 1
ATOM 725 C C . GLN A 1 96 ? -11.127 -0.620 8.284 1.00 73.56 96 GLN A C 1
ATOM 727 O O . GLN A 1 96 ? -11.558 -0.358 9.404 1.00 73.56 96 GLN A O 1
ATOM 732 N N . MET A 1 97 ? -9.859 -0.987 8.087 1.00 72.38 97 MET A N 1
ATOM 733 C CA . MET A 1 97 ? -8.892 -1.087 9.183 1.00 72.38 97 MET A CA 1
ATOM 734 C C . MET A 1 97 ? -8.545 0.271 9.785 1.00 72.38 97 MET A C 1
ATOM 736 O O . MET A 1 97 ? -8.452 0.386 11.001 1.00 72.38 97 MET A O 1
ATOM 740 N N . ALA A 1 98 ? -8.390 1.301 8.955 1.00 70.31 98 ALA A N 1
ATOM 741 C CA . ALA A 1 98 ? -8.166 2.666 9.411 1.00 70.31 98 ALA A CA 1
ATOM 742 C C . ALA A 1 98 ? -9.332 3.159 10.282 1.00 70.31 98 ALA A C 1
ATOM 744 O O . ALA A 1 98 ? -9.096 3.771 11.319 1.00 70.31 98 ALA A O 1
ATOM 745 N N . SER A 1 99 ? -10.577 2.852 9.897 1.00 70.25 99 SER A N 1
ATOM 746 C CA . SER A 1 99 ? -11.765 3.181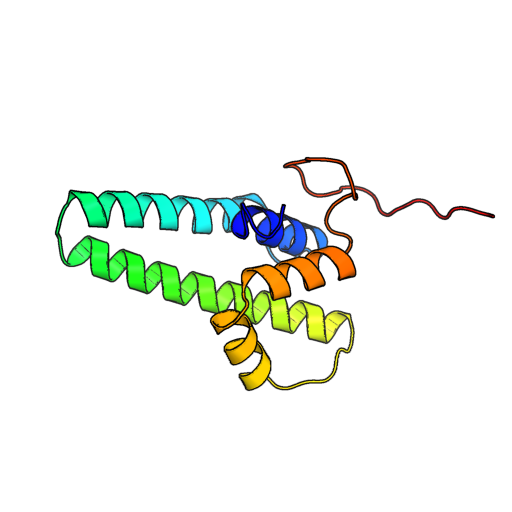 10.691 1.00 70.25 99 SER A CA 1
ATOM 747 C C . SER A 1 99 ? -11.809 2.398 12.004 1.00 70.25 99 SER A C 1
ATOM 749 O O . SER A 1 99 ? -12.055 2.989 13.047 1.00 70.25 99 SER A O 1
ATOM 751 N N . HIS A 1 100 ? -11.505 1.096 11.983 1.00 71.00 100 HIS A N 1
ATOM 752 C CA . HIS A 1 100 ? -11.486 0.256 13.190 1.00 71.00 100 HIS A CA 1
ATOM 753 C C . HIS A 1 100 ? -10.401 0.647 14.195 1.00 71.00 100 HIS A C 1
ATOM 755 O O . HIS A 1 100 ? -10.616 0.584 15.399 1.00 71.00 100 HIS A O 1
ATOM 761 N N . VAL A 1 101 ? -9.228 1.036 13.700 1.00 68.88 101 VAL A N 1
ATOM 762 C CA . VAL A 1 101 ? -8.113 1.523 14.524 1.00 68.88 101 VAL A CA 1
ATOM 763 C C . VAL A 1 101 ? -8.266 3.028 14.794 1.00 68.88 101 VAL A C 1
ATOM 765 O O . VAL A 1 101 ? -7.392 3.633 15.401 1.00 68.88 101 VAL A O 1
ATOM 768 N N . GLU A 1 102 ? -9.362 3.645 14.333 1.00 69.81 102 GLU A N 1
ATOM 769 C CA . GLU A 1 102 ? -9.680 5.078 14.385 1.00 69.81 102 GLU A CA 1
ATOM 770 C C . GLU A 1 102 ? -8.528 5.998 13.951 1.00 69.81 102 GLU A C 1
ATOM 772 O O . GLU A 1 102 ? -8.376 7.111 14.458 1.00 69.81 102 GLU A O 1
ATOM 777 N N . SER A 1 103 ? -7.650 5.537 13.059 1.00 64.38 103 SER A N 1
ATOM 778 C CA . SER A 1 103 ? -6.346 6.160 12.792 1.00 64.38 103 SER A CA 1
ATOM 779 C C . SER A 1 103 ? -6.429 7.588 12.232 1.00 64.38 103 SER A C 1
ATOM 781 O O . SER A 1 103 ? -5.407 8.269 12.179 1.00 64.38 103 SER A O 1
ATOM 783 N N . TYR A 1 104 ? -7.622 8.035 11.834 1.00 68.75 104 TYR A N 1
ATOM 784 C CA . TYR A 1 104 ? -7.937 9.373 11.341 1.00 68.75 104 TYR A CA 1
ATOM 785 C C . TYR A 1 104 ? -9.224 9.905 11.992 1.00 68.75 104 TYR A C 1
ATOM 787 O O . TYR A 1 104 ? -10.057 9.140 12.476 1.00 68.75 104 TYR A O 1
ATOM 795 N N . GLU A 1 105 ? -9.405 11.224 11.982 1.00 66.06 105 GLU A N 1
ATOM 796 C CA . GLU A 1 105 ? -10.609 11.877 12.498 1.00 66.06 105 GLU A CA 1
ATOM 797 C C . GLU A 1 105 ? -11.587 12.173 11.343 1.00 66.06 105 GLU A C 1
ATOM 799 O O . GLU A 1 105 ? -11.190 12.811 10.360 1.00 66.06 105 GLU A O 1
ATOM 804 N N . PRO A 1 106 ? -12.845 11.685 11.396 1.00 63.84 106 PRO A N 1
ATOM 805 C CA . PRO A 1 106 ? -13.804 11.868 10.309 1.00 63.84 106 PRO A CA 1
ATOM 806 C C . PRO A 1 106 ? -14.006 13.352 9.983 1.00 63.84 106 PRO A C 1
ATOM 808 O O . PRO A 1 106 ? -14.279 14.155 10.868 1.00 63.84 106 PRO A O 1
ATOM 811 N N . GLY A 1 107 ? -13.875 13.723 8.708 1.00 64.62 107 GLY A N 1
ATOM 812 C CA . GLY A 1 107 ? -14.088 15.102 8.251 1.00 64.62 107 GLY A CA 1
ATOM 813 C C . GLY A 1 107 ? -12.874 16.033 8.355 1.00 64.62 107 GLY A C 1
ATOM 814 O O . GLY A 1 107 ? -12.955 17.155 7.863 1.00 64.62 107 GLY A O 1
ATOM 815 N N . THR A 1 108 ? -11.737 15.582 8.901 1.00 61.38 108 THR A N 1
ATOM 816 C CA . THR A 1 108 ? -10.478 16.350 8.882 1.00 61.38 108 THR A CA 1
ATOM 817 C C . THR A 1 108 ? -9.425 15.671 8.008 1.00 61.38 108 THR A C 1
ATOM 819 O O . THR A 1 108 ? -9.284 14.447 7.994 1.00 61.38 108 THR A O 1
ATOM 822 N N . PHE A 1 109 ? -8.700 16.469 7.219 1.00 60.75 109 PHE A N 1
ATOM 823 C CA . PHE A 1 109 ? -7.612 15.987 6.370 1.00 60.75 109 PHE A CA 1
ATOM 824 C C . PHE A 1 109 ? -6.277 16.281 7.052 1.00 60.75 109 PHE A C 1
ATOM 826 O O . PHE A 1 109 ? -5.731 17.376 6.925 1.00 60.75 109 PHE A O 1
ATOM 833 N N . THR A 1 110 ? -5.755 15.302 7.788 1.00 64.19 110 THR A N 1
ATOM 834 C CA . THR A 1 110 ? -4.523 15.471 8.570 1.00 64.19 110 THR A CA 1
ATOM 835 C C . THR A 1 110 ? -3.477 14.472 8.095 1.00 64.19 110 THR A C 1
ATOM 837 O O . THR A 1 110 ? -3.737 13.271 8.041 1.00 64.19 110 THR A O 1
ATOM 840 N N . PHE A 1 111 ? -2.286 14.959 7.733 1.00 63.69 111 PHE A N 1
ATOM 841 C CA . PHE A 1 111 ? -1.161 14.102 7.335 1.00 63.69 111 PHE A CA 1
ATOM 842 C C . PHE A 1 111 ? -0.491 13.427 8.535 1.00 63.69 111 PHE A C 1
ATOM 844 O O . PHE A 1 111 ? -0.014 12.299 8.421 1.00 63.69 111 PHE A O 1
ATOM 851 N N . ALA A 1 112 ? -0.467 14.104 9.684 1.00 61.47 112 ALA A N 1
ATOM 852 C CA . ALA A 1 112 ? 0.141 13.585 10.898 1.00 61.47 112 ALA A CA 1
ATOM 853 C C . ALA A 1 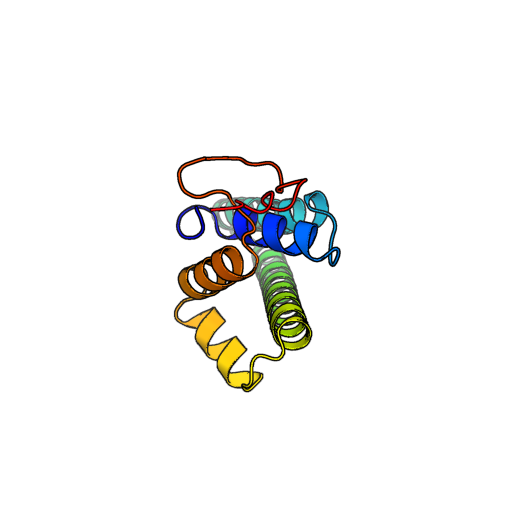112 ? -0.716 12.468 11.528 1.00 61.47 112 ALA A C 1
ATOM 855 O O . ALA A 1 112 ? -1.947 12.564 11.512 1.00 61.47 112 ALA A O 1
ATOM 856 N N . PRO A 1 113 ? -0.092 11.418 12.096 1.00 60.09 113 PRO A N 1
ATOM 857 C CA . PRO A 1 113 ? -0.809 10.413 12.871 1.00 60.09 113 PRO A CA 1
ATOM 858 C C . PRO A 1 113 ? -1.451 11.048 14.111 1.00 60.09 113 PRO A C 1
ATOM 860 O O . PRO A 1 113 ? -0.890 11.959 14.723 1.00 60.09 113 PRO A O 1
ATOM 863 N N . ARG A 1 114 ? -2.634 10.557 14.494 1.00 65.25 114 ARG A N 1
ATOM 864 C CA . ARG A 1 114 ? -3.357 11.049 15.672 1.00 65.25 114 ARG A CA 1
ATOM 865 C C . ARG A 1 114 ? -2.567 10.721 16.946 1.00 65.25 114 ARG A C 1
ATOM 867 O O . ARG A 1 114 ? -2.301 9.554 17.218 1.00 65.25 114 ARG A O 1
ATOM 874 N N . ALA A 1 115 ? -2.198 11.749 17.711 1.00 60.41 115 ALA A N 1
ATOM 875 C CA . ALA A 1 115 ? -1.375 11.612 18.917 1.00 60.41 115 ALA A CA 1
ATOM 876 C C . ALA A 1 115 ? -2.180 11.284 20.189 1.00 60.41 115 ALA A C 1
ATOM 878 O O . ALA A 1 115 ? -1.607 10.841 21.181 1.00 60.41 115 ALA A O 1
ATOM 879 N N . THR A 1 116 ? -3.499 11.496 20.175 1.00 58.44 116 THR A N 1
ATOM 880 C CA . THR A 1 116 ? -4.376 11.338 21.343 1.00 58.44 116 THR A CA 1
ATOM 881 C C . THR A 1 116 ? -5.605 10.488 21.009 1.00 58.44 116 THR A C 1
ATOM 883 O O . THR A 1 116 ? -6.186 10.605 19.927 1.00 58.44 116 THR A O 1
ATOM 886 N N . LEU A 1 117 ? -5.995 9.608 21.939 1.00 60.00 117 LEU A N 1
ATOM 887 C CA . LEU A 1 117 ? -7.269 8.874 21.897 1.00 60.00 117 LEU A CA 1
ATOM 888 C C . LEU A 1 117 ? -8.441 9.863 22.013 1.00 60.00 117 LEU A C 1
ATOM 890 O O . LEU A 1 117 ? -8.282 10.926 22.618 1.00 60.00 117 LEU A O 1
ATOM 894 N N . GLN A 1 118 ? -9.611 9.531 21.450 1.00 60.59 118 GLN A N 1
ATOM 895 C CA . GLN A 1 118 ? -10.815 10.328 21.702 1.00 60.59 118 GLN A CA 1
ATOM 896 C C . GLN A 1 118 ? -11.088 10.367 23.211 1.00 60.59 118 GLN A C 1
ATOM 898 O O . GLN A 1 118 ? -11.087 9.334 23.880 1.00 60.59 118 GLN A O 1
ATOM 903 N N . GLY A 1 119 ? -11.270 11.573 23.754 1.00 61.88 119 GLY A N 1
ATOM 904 C CA . GLY A 1 119 ? -11.701 11.739 25.138 1.00 61.88 119 GLY A CA 1
ATOM 905 C C . GLY A 1 119 ? -13.111 11.180 25.300 1.00 61.88 119 GLY A C 1
ATOM 906 O O . GLY A 1 119 ? -13.958 11.402 24.436 1.00 61.88 119 GLY A O 1
ATOM 907 N N . TYR A 1 120 ? -13.359 10.447 26.385 1.00 61.12 120 TYR A N 1
ATOM 908 C CA . TYR A 1 120 ? -14.683 9.905 26.683 1.00 61.12 120 TYR A CA 1
ATOM 909 C C . TYR A 1 120 ? -15.718 11.035 26.732 1.00 61.12 120 TYR A C 1
ATOM 911 O O . TYR A 1 120 ? -15.598 11.953 27.544 1.00 61.12 120 TYR A O 1
ATOM 919 N N . SER A 1 121 ? -16.746 10.963 25.889 1.00 64.12 121 SER A N 1
ATOM 920 C CA . SER A 1 121 ? -17.929 11.804 26.038 1.00 64.12 121 SER A CA 1
ATOM 921 C C . SER A 1 121 ? -18.799 11.201 27.139 1.00 64.12 121 SER A C 1
ATOM 923 O O . SER A 1 121 ? -19.424 10.162 26.929 1.00 64.12 121 SER A O 1
ATOM 925 N N . LEU A 1 122 ? -18.806 11.825 28.317 1.00 63.44 122 LEU A N 1
ATOM 926 C CA . LEU A 1 122 ? -19.811 11.569 29.347 1.00 63.44 122 LEU A CA 1
ATOM 927 C C . LEU A 1 122 ? -21.124 12.185 28.858 1.00 63.44 122 LEU A C 1
ATOM 929 O O . LEU A 1 122 ? -21.319 13.390 28.998 1.00 63.44 122 LEU A O 1
ATOM 933 N N . ASN A 1 123 ? -21.968 11.380 28.224 1.00 53.88 123 ASN A N 1
ATOM 934 C CA . ASN A 1 123 ? -23.328 11.757 27.858 1.00 53.88 123 ASN A CA 1
ATOM 935 C C . ASN A 1 123 ? -24.291 10.738 28.460 1.00 53.88 123 ASN A C 1
ATOM 937 O O . ASN A 1 123 ? -23.968 9.531 28.363 1.00 53.88 123 ASN A O 1
#

InterPro domains:
  IPR006461 PLAC8 motif-containing protein [PF04749] (1-99)

Organism: Phytophthora ramorum (NCBI:txid164328)

Foldseek 3Di:
DLVPCVLLLLLLLCVLLVNDHSVVSNCLVVVLVVLVVCCVVPVDPVSVVVNVVSVVVNLVVQLVSVVVLCVVVVPDDDSVVSSVCCVPPVSVVSVVSCVVSVQDDPPDDDSDTDPDDDDDDPD